Protein AF-A0A6B3I5S8-F1 (afdb_monomer_lite)

Structure (mmCIF, N/CA/C/O backbone):
data_AF-A0A6B3I5S8-F1
#
_entry.id   AF-A0A6B3I5S8-F1
#
loop_
_atom_site.group_PDB
_atom_site.id
_atom_site.type_symbol
_atom_site.label_atom_id
_atom_site.label_alt_id
_atom_site.label_comp_id
_atom_site.label_asym_id
_atom_site.label_entity_id
_atom_site.label_seq_id
_atom_site.pdbx_PDB_ins_code
_atom_site.Cartn_x
_atom_site.Cartn_y
_atom_site.Cartn_z
_atom_site.occupancy
_atom_site.B_iso_or_equiv
_atom_site.auth_seq_id
_atom_site.auth_comp_id
_atom_site.auth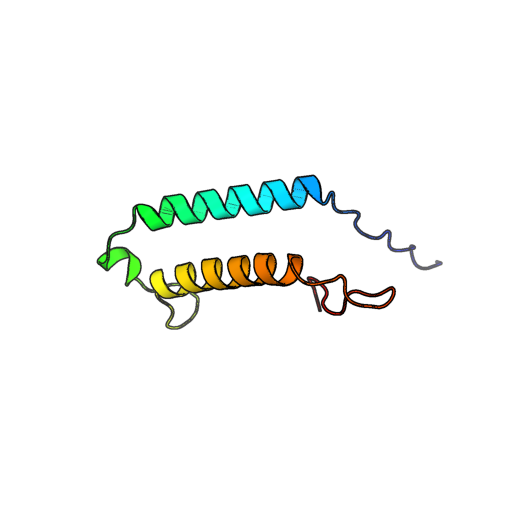_asym_id
_atom_site.auth_atom_id
_atom_site.pdbx_PDB_model_num
ATOM 1 N N . MET A 1 1 ? -10.426 -17.013 -41.565 1.00 69.00 1 MET A N 1
ATOM 2 C CA . MET A 1 1 ? -9.678 -15.816 -41.114 1.00 69.00 1 MET A CA 1
ATOM 3 C C . MET A 1 1 ? -8.408 -16.268 -40.414 1.00 69.00 1 MET A C 1
ATOM 5 O O . MET A 1 1 ? -8.514 -17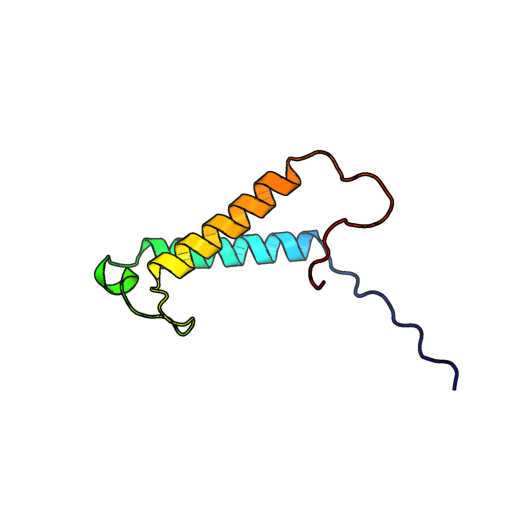.183 -39.603 1.00 69.00 1 MET A O 1
ATOM 9 N N . PRO A 1 2 ? -7.235 -15.674 -40.692 1.00 58.88 2 PRO A N 1
ATOM 10 C CA . PRO A 1 2 ? -6.065 -15.915 -39.860 1.00 58.88 2 PRO A CA 1
ATOM 11 C C . PRO A 1 2 ? -6.317 -15.328 -38.459 1.00 58.88 2 PRO A C 1
ATOM 13 O O . PRO A 1 2 ? -6.936 -14.262 -38.360 1.00 58.88 2 PRO A O 1
ATOM 16 N N . PRO A 1 3 ? -5.889 -15.998 -37.375 1.00 70.75 3 PRO A N 1
ATOM 17 C CA . PRO A 1 3 ? -6.074 -15.484 -36.025 1.00 70.75 3 PRO A CA 1
ATOM 18 C C . PRO A 1 3 ? -5.351 -14.142 -35.880 1.00 70.75 3 PRO A C 1
ATOM 20 O O . PRO A 1 3 ? -4.191 -13.999 -36.273 1.00 70.75 3 PRO A O 1
ATOM 23 N N . ALA A 1 4 ? -6.042 -13.147 -35.319 1.00 75.88 4 ALA A N 1
ATOM 24 C CA . ALA A 1 4 ? -5.453 -11.841 -35.058 1.00 75.88 4 ALA A CA 1
ATOM 25 C C . ALA A 1 4 ? -4.211 -12.002 -34.168 1.00 75.88 4 ALA A C 1
ATOM 27 O O . ALA A 1 4 ? -4.276 -12.575 -33.077 1.00 75.88 4 ALA A O 1
ATOM 28 N N . LYS A 1 5 ? -3.067 -11.496 -34.639 1.00 68.25 5 LYS A N 1
ATOM 29 C CA . LYS A 1 5 ? -1.805 -11.534 -33.897 1.00 68.25 5 LYS A CA 1
ATOM 30 C C . LYS A 1 5 ? -1.976 -10.703 -32.622 1.00 68.25 5 LYS A C 1
ATOM 32 O O . LYS A 1 5 ? -2.092 -9.479 -32.693 1.00 68.25 5 LYS A O 1
ATOM 37 N N . LYS A 1 6 ? -2.028 -11.356 -31.456 1.00 61.31 6 LYS A N 1
ATOM 38 C CA . LYS A 1 6 ? -2.129 -10.667 -30.161 1.00 61.31 6 LYS A CA 1
ATOM 39 C C . LYS A 1 6 ? -0.889 -9.783 -29.987 1.00 61.31 6 LYS A C 1
ATOM 41 O O . LYS A 1 6 ? 0.220 -10.299 -29.872 1.00 61.31 6 LYS A O 1
ATOM 46 N N . ARG A 1 7 ? -1.059 -8.456 -29.998 1.00 61.97 7 ARG A N 1
ATOM 47 C CA . ARG A 1 7 ? 0.017 -7.532 -29.609 1.00 61.97 7 ARG A CA 1
ATOM 48 C C . ARG A 1 7 ? 0.247 -7.690 -28.103 1.00 61.97 7 ARG A C 1
ATOM 50 O O . ARG A 1 7 ? -0.730 -7.606 -27.355 1.00 61.97 7 ARG A O 1
ATOM 57 N N . PRO A 1 8 ? 1.492 -7.907 -27.651 1.00 62.50 8 PRO A N 1
ATOM 58 C CA . PRO A 1 8 ? 1.812 -7.832 -26.234 1.00 62.50 8 PRO A CA 1
ATOM 59 C C . PRO A 1 8 ? 1.364 -6.473 -25.697 1.00 62.50 8 PRO A C 1
ATOM 61 O O . PRO A 1 8 ? 1.591 -5.447 -26.345 1.00 62.50 8 PRO A O 1
ATOM 64 N N . ARG A 1 9 ? 0.714 -6.452 -24.531 1.00 71.56 9 ARG A N 1
ATOM 65 C CA . ARG A 1 9 ? 0.489 -5.192 -23.820 1.00 71.56 9 ARG A CA 1
ATOM 66 C C . ARG A 1 9 ? 1.862 -4.654 -23.424 1.00 71.56 9 ARG A C 1
ATOM 68 O O . ARG A 1 9 ? 2.524 -5.242 -22.577 1.00 71.56 9 ARG A O 1
ATOM 75 N N . ALA A 1 10 ? 2.298 -3.579 -24.071 1.00 72.81 10 ALA A N 1
ATOM 76 C CA . ALA A 1 10 ? 3.471 -2.840 -23.634 1.00 72.81 10 ALA A CA 1
ATOM 77 C C . ALA A 1 10 ? 3.051 -1.985 -22.435 1.00 72.81 10 ALA A C 1
ATOM 79 O O . ALA A 1 10 ? 2.248 -1.063 -22.583 1.00 72.81 10 ALA A O 1
ATOM 80 N N . TYR A 1 11 ? 3.541 -2.330 -21.247 1.00 77.50 11 TYR A N 1
ATOM 81 C CA . TYR A 1 11 ? 3.374 -1.498 -20.063 1.00 77.50 11 TYR A CA 1
ATOM 82 C C . TYR A 1 11 ? 4.566 -0.556 -19.956 1.00 77.50 11 TYR A C 1
ATOM 84 O O . TYR A 1 11 ? 5.715 -0.978 -20.048 1.00 77.50 11 TYR A O 1
ATOM 92 N N . ASP A 1 12 ? 4.292 0.726 -19.745 1.00 87.62 12 ASP A N 1
ATOM 93 C CA . ASP A 1 12 ? 5.329 1.671 -19.356 1.00 87.62 12 ASP A CA 1
ATOM 94 C C . ASP A 1 12 ? 5.762 1.338 -17.918 1.00 87.62 12 ASP A C 1
ATOM 96 O O . ASP A 1 12 ? 5.003 1.518 -16.956 1.00 87.62 12 ASP A O 1
ATOM 100 N N . HIS A 1 13 ? 6.971 0.790 -17.780 1.00 83.62 13 HIS A N 1
ATOM 101 C CA . HIS A 1 13 ? 7.518 0.356 -16.497 1.00 83.62 13 HIS A CA 1
ATOM 102 C C . HIS A 1 13 ? 7.713 1.523 -15.523 1.00 83.62 13 HIS A C 1
ATOM 104 O O . HIS A 1 13 ? 7.512 1.342 -14.321 1.00 83.62 13 HIS A O 1
ATOM 110 N N . LEU A 1 14 ? 8.044 2.723 -16.016 1.00 89.75 14 LEU A N 1
ATOM 111 C CA . LEU A 1 14 ? 8.182 3.910 -15.173 1.00 89.75 14 LEU A CA 1
ATOM 112 C C . LEU A 1 14 ? 6.815 4.347 -14.660 1.00 89.75 14 LEU A C 1
ATOM 114 O O . LEU A 1 14 ? 6.643 4.526 -13.455 1.00 89.75 14 LEU A O 1
ATOM 118 N N . ARG A 1 15 ? 5.813 4.408 -15.543 1.00 90.06 15 ARG A N 1
ATOM 119 C CA . ARG A 1 15 ? 4.433 4.720 -15.148 1.00 90.06 15 ARG A CA 1
ATOM 120 C C . ARG A 1 15 ? 3.888 3.711 -14.137 1.00 90.06 15 ARG A C 1
ATOM 122 O O . ARG A 1 15 ? 3.243 4.101 -13.165 1.00 90.06 15 ARG A O 1
ATOM 129 N N . THR A 1 16 ? 4.168 2.427 -14.346 1.00 89.38 16 THR A N 1
ATOM 130 C CA . THR A 1 16 ? 3.757 1.349 -13.435 1.00 89.38 16 THR A CA 1
ATOM 131 C C . THR A 1 16 ? 4.429 1.504 -12.073 1.00 89.38 16 THR A C 1
ATOM 133 O O . THR A 1 16 ? 3.748 1.480 -11.050 1.00 89.38 16 THR A O 1
ATOM 136 N N . ARG A 1 17 ? 5.748 1.744 -12.046 1.00 88.62 17 ARG A N 1
ATOM 137 C CA . ARG A 1 17 ? 6.503 1.976 -10.807 1.00 88.62 17 ARG A CA 1
ATOM 138 C C . ARG A 1 17 ? 5.956 3.171 -10.032 1.00 88.62 17 ARG A C 1
ATOM 140 O O . ARG A 1 17 ? 5.721 3.054 -8.833 1.00 88.62 17 ARG A O 1
ATOM 147 N N . THR A 1 18 ? 5.719 4.295 -10.705 1.00 93.50 18 THR A N 1
ATOM 148 C CA . THR A 1 18 ? 5.156 5.496 -10.078 1.00 93.50 18 THR A CA 1
ATOM 149 C C . THR A 1 18 ? 3.778 5.224 -9.482 1.00 93.50 18 THR A C 1
ATOM 151 O O . THR A 1 18 ? 3.533 5.596 -8.337 1.00 93.50 18 THR A O 1
ATOM 154 N N . ALA A 1 19 ? 2.897 4.532 -10.212 1.00 93.38 19 ALA A N 1
ATOM 155 C CA . ALA A 1 19 ? 1.566 4.194 -9.717 1.00 93.38 19 ALA A CA 1
ATOM 156 C C . ALA A 1 19 ? 1.618 3.295 -8.471 1.00 93.38 19 ALA A C 1
ATOM 158 O O . ALA A 1 19 ? 0.936 3.581 -7.491 1.00 93.38 19 ALA A O 1
ATOM 159 N N . VAL A 1 20 ? 2.456 2.252 -8.478 1.00 90.94 20 VAL A N 1
ATOM 160 C CA . VAL A 1 20 ? 2.606 1.336 -7.334 1.00 90.94 20 VAL A CA 1
ATOM 161 C C . VAL A 1 20 ? 3.135 2.069 -6.101 1.00 90.94 20 VAL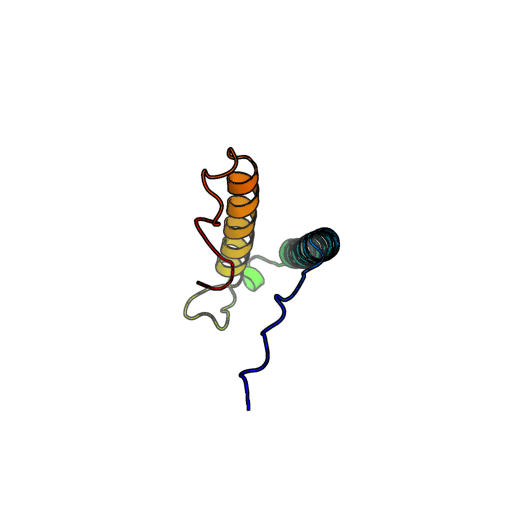 A C 1
ATOM 163 O O . VAL A 1 20 ? 2.598 1.895 -5.008 1.00 90.94 20 VAL A O 1
ATOM 166 N N . LEU A 1 21 ? 4.151 2.924 -6.263 1.00 92.06 21 LEU A N 1
ATOM 167 C CA . LEU A 1 21 ? 4.710 3.695 -5.149 1.00 92.06 21 LEU A CA 1
ATOM 168 C C . LEU A 1 21 ? 3.697 4.689 -4.570 1.00 92.06 21 LEU A C 1
ATOM 170 O O . LEU A 1 21 ? 3.583 4.790 -3.350 1.00 92.06 21 LEU A O 1
ATOM 174 N N . ALA A 1 22 ? 2.935 5.379 -5.423 1.00 96.06 22 ALA A N 1
ATOM 175 C CA . ALA A 1 22 ? 1.888 6.296 -4.980 1.00 96.06 22 ALA A CA 1
ATOM 176 C C . ALA A 1 22 ? 0.766 5.559 -4.230 1.00 96.06 22 ALA A C 1
ATOM 178 O O . ALA A 1 22 ? 0.374 5.970 -3.142 1.00 96.06 22 ALA A O 1
ATOM 179 N N . GLN A 1 23 ? 0.291 4.430 -4.766 1.00 95.19 23 GLN A N 1
ATOM 180 C CA . GLN A 1 23 ? -0.732 3.610 -4.110 1.00 95.19 23 GLN A CA 1
ATOM 181 C C . GLN A 1 23 ? -0.262 3.100 -2.747 1.00 95.19 23 GLN A C 1
ATOM 183 O O . GLN A 1 23 ? -1.012 3.177 -1.774 1.00 95.19 23 GLN A O 1
ATOM 188 N N . PHE A 1 24 ? 0.983 2.629 -2.651 1.00 94.56 24 PHE A N 1
ATOM 189 C CA . PHE A 1 24 ? 1.535 2.201 -1.371 1.00 94.56 24 PHE A CA 1
ATOM 190 C C . PHE A 1 24 ? 1.646 3.353 -0.371 1.00 94.56 24 PHE A C 1
ATOM 192 O O . PHE A 1 24 ? 1.297 3.165 0.791 1.00 94.56 24 PHE A O 1
ATOM 199 N N . ALA A 1 25 ? 2.083 4.538 -0.808 1.00 95.88 25 ALA A N 1
ATOM 200 C CA . ALA A 1 25 ? 2.142 5.714 0.055 1.00 95.88 25 ALA A CA 1
ATOM 201 C C . ALA A 1 25 ? 0.757 6.056 0.625 1.00 95.88 25 ALA A C 1
ATOM 203 O O . ALA A 1 25 ? 0.628 6.199 1.835 1.00 95.88 25 ALA A O 1
ATOM 204 N N . HIS A 1 26 ? -0.290 6.058 -0.207 1.00 97.38 26 HIS A N 1
ATOM 205 C CA . HIS A 1 26 ? -1.662 6.283 0.260 1.00 97.38 26 HIS A CA 1
ATOM 206 C C . HIS A 1 26 ? -2.118 5.253 1.299 1.00 97.38 26 HIS A C 1
ATOM 208 O O . HIS A 1 26 ? -2.726 5.623 2.300 1.00 97.38 26 HIS A O 1
ATOM 214 N N . VAL A 1 27 ? -1.814 3.967 1.092 1.00 96.19 27 VAL A N 1
ATOM 215 C CA . VAL A 1 27 ? -2.151 2.920 2.069 1.00 96.19 27 VAL A CA 1
ATOM 216 C C . VAL A 1 27 ? -1.371 3.115 3.367 1.00 96.19 27 VAL A C 1
ATOM 218 O O . VAL A 1 27 ? -1.955 3.029 4.443 1.00 96.19 27 VAL A O 1
ATOM 221 N N . ARG A 1 28 ? -0.066 3.394 3.282 1.00 96.19 28 ARG A N 1
ATOM 222 C CA . ARG A 1 28 ? 0.790 3.633 4.449 1.00 96.19 28 ARG A CA 1
ATOM 223 C C . ARG A 1 28 ? 0.273 4.806 5.276 1.00 96.19 28 ARG A C 1
ATOM 225 O O . ARG A 1 28 ? 0.162 4.669 6.489 1.00 96.19 28 ARG A O 1
ATOM 232 N N . ASP A 1 29 ? -0.030 5.921 4.622 1.00 98.25 29 ASP A N 1
ATOM 233 C CA . ASP A 1 29 ? -0.484 7.139 5.288 1.00 98.25 29 ASP A CA 1
ATOM 234 C C . ASP A 1 29 ? -1.841 6.898 5.969 1.00 98.25 29 ASP A C 1
ATOM 236 O O . ASP A 1 29 ? -1.995 7.207 7.145 1.00 98.25 29 ASP A O 1
ATOM 240 N N . ALA A 1 30 ? -2.774 6.209 5.301 1.00 97.75 30 ALA A N 1
ATOM 241 C CA . ALA A 1 30 ? -4.054 5.834 5.900 1.00 97.75 30 ALA A CA 1
ATOM 242 C C . ALA A 1 30 ? -3.901 4.892 7.109 1.00 97.75 30 ALA A C 1
ATOM 244 O O . ALA A 1 30 ? -4.564 5.077 8.125 1.00 97.75 30 ALA A O 1
ATOM 245 N N . VAL A 1 31 ? -3.030 3.880 7.023 1.00 97.69 31 VAL A N 1
ATOM 246 C CA . VAL A 1 31 ? -2.791 2.926 8.123 1.00 97.69 31 VAL A CA 1
ATOM 247 C C . VAL A 1 31 ? -2.135 3.604 9.328 1.00 97.69 31 VAL A C 1
ATOM 249 O O . VAL A 1 31 ? -2.431 3.224 10.459 1.00 97.69 31 VAL A O 1
ATOM 252 N N . ALA A 1 32 ? -1.274 4.602 9.105 1.00 97.62 32 ALA A N 1
ATOM 253 C CA . ALA A 1 32 ? -0.600 5.340 10.173 1.00 97.62 32 ALA A CA 1
ATOM 254 C C . ALA A 1 32 ? -1.569 6.129 11.074 1.00 97.62 32 ALA A C 1
ATOM 256 O O . ALA A 1 32 ? -1.238 6.400 12.226 1.00 97.62 32 ALA A O 1
ATOM 257 N N . GLU A 1 33 ? -2.759 6.463 10.572 1.00 98.31 33 GLU A N 1
ATOM 258 C CA . GLU A 1 33 ? -3.798 7.191 11.308 1.00 98.31 33 GLU A CA 1
ATOM 259 C C . GLU A 1 33 ? -4.788 6.267 12.042 1.00 98.31 33 GLU A C 1
ATOM 261 O O . GLU A 1 33 ? -5.621 6.745 12.815 1.00 98.31 33 GLU A O 1
ATOM 266 N N . LEU A 1 34 ? -4.723 4.946 11.825 1.00 98.50 34 LEU A N 1
ATOM 267 C CA . LEU A 1 34 ? -5.680 4.010 12.413 1.00 98.50 34 LEU A CA 1
ATOM 268 C C . LEU A 1 34 ? -5.404 3.739 13.894 1.00 98.50 34 LEU A C 1
ATOM 270 O O . LEU A 1 34 ? -4.280 3.444 14.304 1.00 98.50 34 LEU A O 1
ATOM 274 N N . THR A 1 35 ? -6.473 3.720 14.691 1.00 98.62 35 THR A N 1
ATOM 275 C CA . THR A 1 35 ? -6.397 3.309 16.098 1.00 98.62 35 THR A CA 1
ATOM 276 C C . THR A 1 35 ? -6.253 1.786 16.238 1.00 98.62 35 THR A C 1
ATOM 278 O O . THR A 1 35 ? -6.585 1.032 15.312 1.00 98.62 35 THR A O 1
ATOM 281 N N . PRO A 1 36 ? -5.809 1.279 17.405 1.00 98.44 36 PRO A N 1
ATOM 282 C CA . PRO A 1 36 ? -5.762 -0.158 17.674 1.00 98.44 36 PRO A CA 1
ATOM 283 C C . PRO A 1 36 ? -7.102 -0.876 17.458 1.00 98.44 36 PRO A C 1
ATOM 285 O O . PRO A 1 36 ? -7.119 -1.979 16.911 1.00 98.44 36 PRO A O 1
ATOM 288 N N . GLU A 1 37 ? -8.215 -0.241 17.825 1.00 98.62 37 GLU A N 1
ATOM 289 C CA . GLU A 1 37 ? -9.570 -0.779 17.673 1.00 98.62 37 GLU A CA 1
ATOM 290 C C . GLU A 1 37 ? -9.964 -0.852 16.198 1.00 98.62 37 GLU A C 1
ATOM 292 O O . GLU A 1 37 ? -10.548 -1.839 15.756 1.00 98.62 37 GLU A O 1
ATOM 297 N N . GLN A 1 38 ? -9.609 0.167 15.408 1.00 98.69 38 GLN A N 1
ATOM 298 C CA . GLN A 1 38 ? -9.838 0.165 13.963 1.00 98.69 38 GLN A CA 1
ATOM 299 C C . GLN A 1 38 ? -8.995 -0.902 13.260 1.00 98.69 38 GLN A C 1
ATOM 301 O O . GLN A 1 38 ? -9.498 -1.589 12.371 1.00 98.69 38 GLN A O 1
ATOM 306 N N . LEU A 1 39 ? -7.747 -1.089 13.695 1.00 98.62 39 LEU A N 1
ATOM 307 C CA . LEU A 1 39 ? -6.859 -2.142 13.203 1.00 98.62 39 LEU A CA 1
ATOM 308 C C . LEU A 1 39 ? -7.376 -3.554 13.520 1.00 98.62 39 LEU A C 1
ATOM 310 O O . LEU A 1 39 ? -7.091 -4.479 12.763 1.00 98.62 39 LEU A O 1
ATOM 314 N N . ALA A 1 40 ? -8.142 -3.724 14.601 1.00 98.50 40 ALA A N 1
ATOM 315 C CA . ALA A 1 40 ? -8.744 -4.998 14.998 1.00 98.50 40 ALA A CA 1
ATOM 316 C C . ALA A 1 40 ? -10.060 -5.327 14.265 1.00 98.50 40 ALA A C 1
ATOM 318 O O . ALA A 1 40 ? -10.608 -6.413 14.448 1.00 98.50 40 ALA A O 1
ATOM 319 N N . ARG A 1 41 ? -10.594 -4.418 13.435 1.00 98.62 41 ARG A N 1
ATOM 320 C CA . ARG A 1 41 ? -11.840 -4.663 12.689 1.00 98.62 41 ARG A CA 1
ATOM 321 C C . ARG A 1 41 ? -11.653 -5.756 11.630 1.00 98.62 41 ARG A C 1
ATOM 323 O O . ARG A 1 41 ? -10.575 -5.830 11.036 1.00 98.62 41 ARG A O 1
ATOM 330 N N . PRO A 1 42 ? -12.699 -6.548 11.333 1.00 98.44 42 PRO A N 1
ATOM 331 C CA . PRO A 1 42 ? -12.640 -7.564 10.289 1.00 98.44 42 PRO A CA 1
ATOM 332 C C . PRO A 1 42 ? -12.568 -6.937 8.893 1.00 98.44 42 PRO A C 1
ATOM 334 O O . PRO A 1 42 ? -13.042 -5.821 8.655 1.00 98.44 42 PRO A O 1
ATOM 337 N N . THR A 1 43 ? -12.013 -7.692 7.952 1.00 97.88 43 THR A N 1
ATOM 338 C CA . THR A 1 43 ? -12.022 -7.388 6.518 1.00 97.88 43 THR A CA 1
ATOM 339 C C . THR A 1 43 ? -13.035 -8.280 5.791 1.00 97.88 43 THR A C 1
ATOM 341 O O . THR A 1 43 ? -13.862 -8.946 6.406 1.00 97.88 43 THR A O 1
ATOM 344 N N . ARG A 1 44 ? -13.003 -8.286 4.453 1.00 96.94 44 ARG A N 1
ATOM 345 C CA . ARG A 1 44 ? -13.758 -9.245 3.624 1.00 96.94 44 ARG A CA 1
ATOM 346 C C . ARG A 1 44 ? -12.904 -10.453 3.207 1.00 96.94 44 ARG A C 1
ATOM 348 O O . ARG A 1 44 ? -13.308 -11.196 2.320 1.00 96.94 44 ARG A O 1
ATOM 355 N N . LEU A 1 45 ? -11.722 -10.621 3.805 1.00 97.00 45 LEU A N 1
ATOM 356 C CA . LEU A 1 45 ? -10.750 -11.670 3.486 1.00 97.00 45 LEU A CA 1
ATOM 357 C C . LEU A 1 45 ? -10.745 -12.751 4.575 1.00 97.00 45 LEU A C 1
ATOM 359 O O . LEU A 1 45 ? -9.737 -12.982 5.237 1.00 97.00 45 LEU A O 1
ATOM 363 N N . GLY A 1 46 ? -11.896 -13.394 4.781 1.00 96.19 46 GLY A N 1
ATOM 364 C CA . GLY A 1 46 ? -12.061 -14.379 5.854 1.00 96.19 46 GLY A CA 1
ATOM 365 C C . GLY A 1 46 ? -11.833 -13.754 7.231 1.00 96.19 46 GLY A C 1
ATOM 366 O O . GLY A 1 46 ? -12.325 -12.658 7.498 1.00 96.19 46 GLY A O 1
ATOM 367 N N . ASP A 1 47 ? -11.054 -14.432 8.072 1.00 96.81 47 ASP A N 1
ATOM 368 C CA . ASP A 1 47 ? -10.817 -14.031 9.465 1.00 96.81 47 ASP A CA 1
ATOM 369 C C . ASP A 1 47 ? -9.810 -12.879 9.622 1.00 96.81 47 ASP A C 1
ATOM 371 O O . ASP A 1 47 ? -9.481 -12.488 10.739 1.00 96.81 47 ASP A O 1
ATOM 375 N N . TRP A 1 48 ? -9.318 -12.311 8.516 1.00 98.56 48 TRP A N 1
ATOM 376 C CA . TRP A 1 48 ? -8.314 -11.255 8.566 1.00 98.56 48 TRP A CA 1
ATOM 377 C C . TRP A 1 48 ? -8.880 -9.954 9.119 1.00 98.56 48 TRP A C 1
ATOM 379 O O . TRP A 1 48 ? -9.862 -9.401 8.610 1.00 98.56 48 TRP A O 1
ATOM 389 N N . THR A 1 49 ? -8.160 -9.403 10.081 1.00 98.69 49 THR A N 1
ATOM 390 C CA . THR A 1 49 ? -8.273 -8.031 10.558 1.00 98.69 49 THR A CA 1
ATOM 391 C C . THR A 1 49 ? -7.598 -7.042 9.605 1.00 98.69 49 THR A C 1
ATOM 393 O O . THR A 1 49 ? -6.770 -7.399 8.759 1.00 98.69 49 THR A O 1
ATOM 396 N N . VAL A 1 50 ? -7.911 -5.751 9.754 1.00 98.50 50 VAL A N 1
ATOM 397 C CA . VAL A 1 50 ? -7.230 -4.673 9.014 1.00 98.50 50 VAL A CA 1
ATOM 398 C C . VAL A 1 50 ? -5.716 -4.695 9.270 1.00 98.50 50 VAL A C 1
ATOM 400 O O . VAL A 1 50 ? -4.936 -4.462 8.345 1.00 98.50 50 VAL A O 1
ATOM 403 N N . ARG A 1 51 ? -5.285 -5.031 10.494 1.00 98.44 51 ARG A N 1
ATOM 404 C CA . ARG A 1 51 ? -3.868 -5.193 10.856 1.00 98.44 51 ARG A CA 1
ATOM 405 C C . ARG A 1 51 ? -3.172 -6.262 10.017 1.00 98.44 51 ARG A C 1
ATOM 407 O O . ARG A 1 51 ? -2.080 -6.009 9.513 1.00 98.44 51 ARG A O 1
ATOM 414 N N . GLU A 1 52 ? -3.783 -7.434 9.873 1.00 98.56 52 GLU A N 1
ATOM 415 C CA . GLU A 1 52 ? -3.210 -8.545 9.100 1.00 98.56 52 GLU A CA 1
ATOM 416 C C . GLU A 1 52 ? -3.132 -8.205 7.614 1.00 98.56 52 GLU A C 1
ATOM 418 O O . GLU A 1 52 ? -2.099 -8.435 6.984 1.00 98.56 52 GLU A O 1
ATOM 423 N N . LEU A 1 53 ? -4.161 -7.546 7.074 1.00 97.94 53 LEU A N 1
ATOM 424 C CA . LEU A 1 53 ? -4.129 -7.046 5.703 1.00 97.94 53 LEU A CA 1
ATOM 425 C C . LEU A 1 53 ? -3.004 -6.021 5.488 1.00 97.94 53 LEU A C 1
ATOM 427 O O . LEU A 1 53 ? -2.235 -6.145 4.534 1.00 97.94 53 LEU A O 1
ATOM 431 N N . ALA A 1 54 ? -2.865 -5.033 6.375 1.00 97.50 54 ALA A N 1
ATOM 432 C CA . ALA A 1 54 ? -1.804 -4.030 6.278 1.00 97.50 54 ALA A CA 1
ATOM 433 C C . ALA A 1 54 ? -0.404 -4.666 6.366 1.00 97.50 54 ALA A C 1
ATOM 435 O O . ALA A 1 54 ? 0.480 -4.342 5.567 1.00 97.5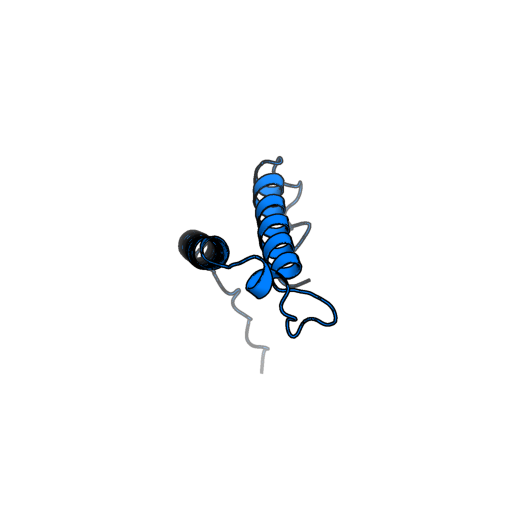0 54 ALA A O 1
ATOM 436 N N . ALA A 1 55 ? -0.217 -5.615 7.289 1.00 96.75 55 ALA A N 1
ATOM 437 C CA . ALA A 1 55 ? 1.025 -6.368 7.425 1.00 96.75 55 ALA A CA 1
ATOM 438 C C . ALA A 1 55 ? 1.340 -7.184 6.161 1.00 96.75 55 ALA A 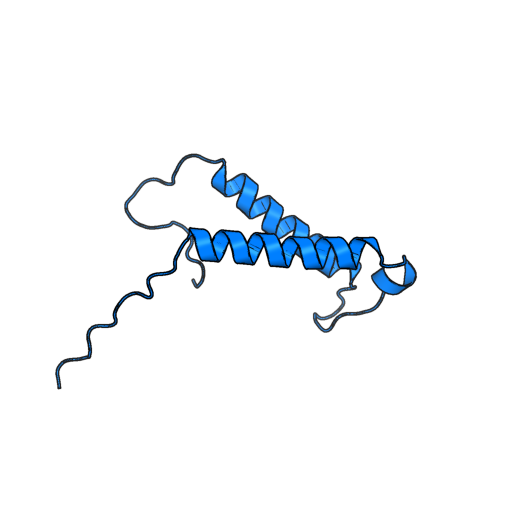C 1
ATOM 440 O O . ALA A 1 55 ? 2.483 -7.185 5.703 1.00 96.75 55 ALA A O 1
ATOM 441 N N . HIS A 1 56 ? 0.338 -7.828 5.556 1.00 96.38 56 HIS A N 1
ATOM 442 C CA . HIS A 1 56 ? 0.510 -8.581 4.318 1.00 96.38 56 HIS A CA 1
ATOM 443 C C . HIS A 1 56 ? 0.929 -7.687 3.144 1.00 96.38 56 HIS A C 1
ATOM 445 O O . HIS A 1 56 ? 1.882 -8.013 2.438 1.00 96.38 56 HIS A O 1
ATOM 451 N N . VAL A 1 57 ? 0.290 -6.525 2.968 1.00 94.56 57 VAL A N 1
ATOM 452 C CA . VAL A 1 57 ? 0.664 -5.561 1.916 1.00 94.56 57 VAL A CA 1
ATOM 453 C C . VAL A 1 57 ? 2.117 -5.104 2.080 1.00 94.56 57 VAL A C 1
ATOM 455 O O . VAL A 1 57 ? 2.887 -5.128 1.116 1.00 94.56 57 VAL A O 1
ATOM 458 N N . ALA A 1 58 ? 2.522 -4.741 3.302 1.00 93.56 58 ALA A N 1
ATOM 459 C CA . ALA A 1 58 ? 3.900 -4.349 3.595 1.00 93.56 58 ALA A CA 1
ATOM 460 C C . ALA A 1 58 ? 4.895 -5.499 3.346 1.00 93.56 58 ALA A C 1
ATOM 462 O O . ALA A 1 58 ? 5.967 -5.285 2.772 1.00 93.56 58 ALA A O 1
ATOM 463 N N . MET A 1 59 ? 4.532 -6.727 3.727 1.00 94.62 59 MET A N 1
ATOM 464 C CA . MET A 1 59 ? 5.350 -7.923 3.520 1.00 94.62 59 MET A CA 1
ATOM 465 C C . MET A 1 59 ? 5.579 -8.215 2.032 1.00 94.62 59 MET A C 1
ATOM 467 O O . MET A 1 59 ? 6.725 -8.437 1.631 1.00 94.62 59 MET A O 1
ATOM 471 N N . VAL A 1 60 ? 4.521 -8.181 1.213 1.00 91.75 60 VAL A N 1
ATOM 472 C CA . VAL A 1 60 ? 4.591 -8.440 -0.235 1.00 91.75 60 VAL A CA 1
ATOM 473 C C . VAL A 1 60 ? 5.461 -7.394 -0.930 1.00 91.75 60 VAL A C 1
ATOM 475 O O . VAL A 1 60 ? 6.372 -7.754 -1.676 1.00 91.75 60 VAL A O 1
ATOM 478 N N . LEU A 1 61 ? 5.271 -6.105 -0.636 1.00 89.56 61 LEU A N 1
ATOM 479 C CA . LEU A 1 61 ? 6.097 -5.044 -1.223 1.00 89.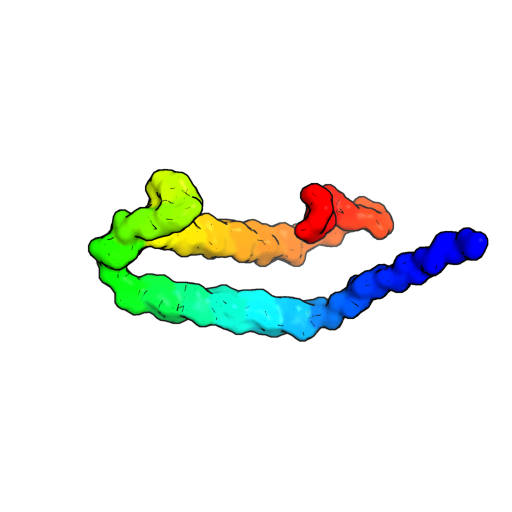56 61 LEU A CA 1
ATOM 480 C C . LEU A 1 61 ? 7.557 -5.113 -0.769 1.00 89.56 61 LEU A C 1
ATOM 482 O O . LEU A 1 61 ? 8.467 -4.922 -1.577 1.00 89.56 61 LEU A O 1
ATOM 486 N N . GLY A 1 62 ? 7.798 -5.453 0.498 1.00 91.56 62 GLY A N 1
ATOM 487 C CA . GLY A 1 62 ? 9.144 -5.738 0.984 1.00 91.56 62 GLY A CA 1
ATOM 488 C C . GLY A 1 62 ? 9.790 -6.910 0.241 1.00 91.56 62 GLY A C 1
ATOM 489 O O . GLY A 1 62 ? 10.979 -6.858 -0.067 1.00 91.56 62 GLY A O 1
ATOM 490 N N . SER A 1 63 ? 9.014 -7.947 -0.091 1.00 91.19 63 SER A N 1
ATOM 491 C CA . SER A 1 63 ? 9.494 -9.080 -0.887 1.00 91.19 63 SER A CA 1
ATOM 492 C C . SER A 1 63 ? 9.907 -8.655 -2.290 1.00 91.19 63 SER A C 1
ATOM 494 O O . SER A 1 63 ? 11.002 -9.006 -2.713 1.00 91.19 63 SER A O 1
ATOM 496 N N . VAL A 1 64 ? 9.093 -7.846 -2.977 1.00 87.38 64 VAL A N 1
ATOM 497 C CA . VAL A 1 64 ? 9.424 -7.328 -4.316 1.00 87.38 64 VAL A CA 1
ATOM 498 C C . VAL A 1 64 ? 10.729 -6.533 -4.288 1.00 87.38 64 VAL A C 1
ATOM 500 O O . VAL A 1 64 ? 11.615 -6.783 -5.102 1.00 87.38 64 VAL A O 1
ATOM 503 N N . SER A 1 65 ? 10.890 -5.625 -3.321 1.00 87.88 65 SER A N 1
ATOM 504 C CA . SER A 1 65 ? 12.122 -4.842 -3.168 1.00 87.88 65 SER A CA 1
ATOM 505 C C . SER A 1 65 ? 13.352 -5.724 -2.941 1.00 87.88 65 SER A C 1
ATOM 507 O O . SER A 1 65 ? 14.394 -5.480 -3.543 1.00 87.88 65 SER A O 1
ATOM 509 N N . ARG A 1 66 ? 13.235 -6.773 -2.113 1.00 91.06 66 ARG A N 1
ATOM 510 C CA . ARG A 1 66 ? 14.323 -7.741 -1.901 1.00 91.06 66 ARG A CA 1
ATOM 511 C C . ARG A 1 66 ? 14.633 -8.535 -3.167 1.00 91.06 66 ARG A C 1
ATOM 513 O O . ARG A 1 66 ? 15.801 -8.693 -3.493 1.00 91.06 66 ARG A O 1
ATOM 520 N N . SER A 1 67 ? 13.616 -8.997 -3.891 1.00 88.25 67 SER A N 1
ATOM 521 C CA . SER A 1 67 ? 13.796 -9.743 -5.140 1.00 88.25 67 SER A CA 1
ATOM 522 C C . SER A 1 67 ? 14.475 -8.906 -6.224 1.00 88.25 67 SER A C 1
ATOM 524 O O . SER A 1 67 ? 15.332 -9.423 -6.926 1.00 88.25 67 SER A O 1
ATOM 526 N N . LEU A 1 68 ? 14.152 -7.612 -6.329 1.00 85.31 68 LEU A N 1
ATOM 527 C CA . LEU A 1 68 ? 14.798 -6.696 -7.279 1.00 85.31 68 LEU A CA 1
ATOM 528 C C . LEU A 1 68 ? 16.257 -6.369 -6.928 1.00 85.31 68 LEU A C 1
ATOM 530 O O . LEU A 1 68 ? 16.983 -5.873 -7.783 1.00 85.31 68 LEU A O 1
ATOM 534 N N . ALA A 1 69 ? 16.681 -6.616 -5.686 1.00 89.94 69 ALA A N 1
ATOM 535 C CA . ALA A 1 69 ? 18.072 -6.466 -5.269 1.00 89.94 69 ALA A CA 1
ATOM 536 C C . ALA A 1 69 ? 18.926 -7.712 -5.573 1.00 89.94 69 ALA A C 1
ATOM 538 O O . ALA A 1 69 ? 20.147 -7.662 -5.429 1.00 89.94 69 ALA A O 1
ATOM 539 N N . LEU A 1 70 ? 18.302 -8.830 -5.962 1.00 89.12 70 LEU A N 1
ATOM 540 C CA . LEU A 1 70 ? 19.015 -10.033 -6.381 1.00 89.12 70 LEU A CA 1
ATOM 541 C C . LEU A 1 70 ? 19.546 -9.878 -7.816 1.00 89.12 70 LEU A C 1
ATOM 543 O O . LEU A 1 70 ? 19.007 -9.082 -8.588 1.00 89.12 70 LEU A O 1
ATOM 547 N N . PRO A 1 71 ? 20.580 -10.651 -8.198 1.00 89.94 71 PRO A N 1
ATOM 548 C CA . PRO A 1 71 ? 21.015 -10.733 -9.587 1.00 89.94 71 PRO A CA 1
ATOM 549 C C . PRO A 1 71 ? 19.861 -11.093 -10.526 1.00 89.94 71 PRO A C 1
ATOM 551 O O . PRO A 1 71 ? 18.949 -11.835 -10.149 1.00 89.94 71 PRO A O 1
ATOM 554 N N . GLU A 1 72 ? 19.932 -10.600 -11.762 1.00 82.56 72 GLU A N 1
ATOM 555 C CA . GLU A 1 72 ? 18.960 -10.953 -12.793 1.00 82.56 72 GLU A CA 1
ATOM 556 C C . GLU A 1 72 ? 18.918 -12.485 -12.981 1.00 82.56 72 GLU A C 1
ATOM 558 O O . GLU A 1 72 ? 19.975 -13.115 -13.108 1.00 82.56 72 GLU A O 1
ATOM 563 N N . PRO A 1 73 ? 17.723 -13.108 -12.981 1.00 79.19 73 PRO A N 1
ATOM 564 C CA . PRO A 1 73 ? 17.596 -14.536 -13.229 1.00 79.19 73 PRO A CA 1
ATOM 565 C C . PRO A 1 73 ? 18.168 -14.920 -14.603 1.00 79.19 73 PRO A C 1
ATOM 567 O O . PRO A 1 73 ? 17.966 -14.194 -15.576 1.00 79.19 73 PRO A O 1
ATOM 570 N N . PRO A 1 74 ? 18.844 -16.072 -14.726 1.00 81.88 74 PRO A N 1
ATOM 571 C CA . PRO A 1 74 ? 19.407 -16.498 -15.998 1.00 81.88 74 PRO A CA 1
ATOM 572 C C . PRO A 1 74 ? 18.316 -16.899 -17.000 1.00 81.88 74 PRO A C 1
ATOM 574 O O . PRO A 1 74 ? 17.343 -17.574 -16.660 1.00 81.88 74 PRO A O 1
ATOM 577 N N . GLY A 1 75 ? 18.548 -16.574 -18.272 1.00 79.44 75 GLY A N 1
ATOM 578 C CA . GLY A 1 75 ? 17.719 -17.004 -19.396 1.00 79.44 75 GLY A CA 1
ATOM 579 C C . GLY A 1 75 ? 16.701 -15.956 -19.867 1.00 79.44 75 GLY A C 1
ATOM 580 O O . GLY A 1 75 ? 16.430 -14.973 -19.190 1.00 79.44 75 GLY A O 1
ATOM 581 N N . PRO A 1 76 ? 16.115 -16.146 -21.061 1.00 74.31 76 PRO A N 1
ATOM 582 C CA . PRO A 1 76 ? 15.298 -15.125 -21.723 1.00 74.31 76 PRO A CA 1
ATOM 583 C C . PRO A 1 76 ? 13.872 -15.005 -21.163 1.00 74.31 76 PRO A C 1
ATOM 585 O O . PRO A 1 76 ? 13.057 -14.265 -21.715 1.00 74.31 76 PRO A O 1
ATOM 588 N N . LYS A 1 77 ? 13.523 -15.786 -20.135 1.00 66.19 77 LYS A N 1
ATOM 589 C CA . LYS A 1 77 ? 12.162 -15.878 -19.604 1.00 66.19 77 LYS A CA 1
ATOM 590 C C . LYS A 1 77 ? 12.156 -15.548 -18.112 1.00 66.19 77 LYS A C 1
ATOM 592 O O . LYS A 1 77 ? 12.954 -16.129 -17.380 1.00 66.19 77 LYS A O 1
ATOM 597 N N . PRO A 1 78 ? 11.232 -14.691 -17.646 1.00 66.19 78 PRO A N 1
ATOM 598 C CA . PRO A 1 78 ? 11.011 -14.496 -16.220 1.00 66.19 78 PRO A CA 1
ATOM 599 C C . PRO A 1 78 ? 10.647 -15.829 -15.556 1.00 66.19 78 PRO A C 1
ATOM 601 O O . PRO A 1 78 ? 9.762 -16.530 -16.043 1.00 66.19 78 PRO A O 1
ATOM 604 N N . GLY A 1 79 ? 11.300 -16.168 -14.441 1.00 65.00 79 GLY A N 1
ATOM 605 C CA . GLY A 1 79 ? 10.951 -17.352 -13.641 1.00 65.00 79 GLY A CA 1
ATOM 606 C C . GLY A 1 79 ? 9.599 -17.238 -12.921 1.00 65.00 79 GLY A C 1
ATOM 607 O O . GLY A 1 79 ? 9.067 -18.239 -12.460 1.00 65.00 79 GLY A O 1
ATOM 608 N N . LEU A 1 80 ? 9.044 -16.024 -12.850 1.00 61.94 80 LEU A N 1
ATOM 609 C CA . LEU A 1 80 ? 7.716 -15.690 -12.339 1.00 61.94 80 LEU A CA 1
ATOM 610 C C . LEU A 1 80 ? 7.112 -14.632 -13.263 1.00 61.94 80 LEU A C 1
ATOM 612 O O . LEU A 1 80 ? 7.790 -13.661 -13.611 1.00 61.94 80 LEU A O 1
ATOM 616 N N . THR A 1 81 ? 5.846 -14.788 -13.644 1.00 57.56 81 THR A N 1
ATOM 617 C CA . THR A 1 81 ? 5.106 -13.717 -14.322 1.00 57.56 81 THR A CA 1
ATOM 618 C C . THR A 1 81 ? 4.028 -13.158 -13.394 1.00 57.56 81 THR A C 1
ATOM 620 O O . THR A 1 81 ? 3.607 -13.815 -12.451 1.00 57.56 81 THR A O 1
ATOM 623 N N . LEU A 1 82 ? 3.578 -11.927 -13.655 1.00 48.91 82 LEU A N 1
ATOM 624 C CA . LEU A 1 82 ? 2.520 -11.261 -12.881 1.00 48.91 82 LEU A CA 1
ATOM 625 C C . LEU A 1 82 ? 1.145 -11.957 -12.974 1.00 48.91 82 LEU A C 1
ATOM 627 O O . LEU A 1 82 ? 0.230 -11.540 -12.270 1.00 48.91 82 LEU A O 1
ATOM 631 N N . LEU A 1 83 ? 0.975 -12.942 -13.866 1.00 46.28 83 LEU A N 1
ATOM 632 C CA . LEU A 1 83 ? -0.307 -13.585 -14.180 1.00 46.28 83 LEU A CA 1
ATOM 633 C C . LEU A 1 83 ? -0.193 -15.109 -14.397 1.00 46.28 83 LEU A C 1
ATOM 635 O O . LEU A 1 83 ? -1.047 -15.669 -15.081 1.00 46.28 83 LEU A O 1
ATOM 639 N N . GLU A 1 84 ? 0.837 -15.765 -13.858 1.00 42.81 84 GLU A N 1
ATOM 640 C CA . GLU A 1 84 ? 0.913 -17.240 -13.840 1.00 42.81 84 GLU A CA 1
ATOM 641 C C . GLU A 1 84 ? 0.577 -17.763 -12.444 1.00 42.81 84 GLU A C 1
ATOM 643 O O . GLU A 1 84 ? 1.263 -17.339 -11.485 1.00 42.81 84 GLU A O 1
#

pLDDT: mean 86.57, std 14.17, range [42.81, 98.69]

Secondary structure (DSSP, 8-state):
-PPP--------HHHHHHHHHHHHHHHHHHHHT--HHHHTSB-SSTT-BHHHHHHHHHHHHHHHHHHHTSPPPSSSS-SS-TT-

Foldseek 3Di:
DPPDDDDPPDDDPVVVVVVVVVVLVVLVVVVVPDDPVQQQDDDPPPRDGVVNVSVVVVVVVVVVVVVVPDPDDDDDDPPDDPPD

Radius of gyration: 18.17 Å; chains: 1; bounding box: 35×24×59 Å

Sequence (84 aa):
MPPAKKRPRAYDHLRTRTAVLAQFAHVRDAVAELTPEQLARPTRLGDWTVRELAAHVAMVLGSVSRSLALPEPPGPKPGLTLLE